Protein AF-S4PEN2-F1 (afdb_monomer_lite)

Structure (mmCIF, N/CA/C/O backbone):
data_AF-S4PEN2-F1
#
_entry.id   AF-S4PEN2-F1
#
loop_
_atom_site.group_PDB
_atom_site.id
_atom_site.type_symbol
_atom_site.label_atom_id
_atom_site.label_alt_id
_atom_site.label_comp_id
_atom_site.label_asym_id
_atom_site.label_entity_id
_atom_site.label_seq_id
_atom_site.pdbx_PDB_ins_code
_atom_site.Cartn_x
_atom_site.Cartn_y
_atom_site.Cartn_z
_atom_site.occupancy
_atom_site.B_iso_or_equiv
_atom_site.auth_seq_id
_atom_site.auth_comp_id
_atom_site.auth_asym_id
_atom_site.auth_atom_id
_atom_site.pdbx_PDB_model_num
ATOM 1 N N . MET A 1 1 ? 11.633 11.492 15.272 1.00 54.56 1 MET A N 1
ATOM 2 C CA . MET A 1 1 ? 11.522 10.044 15.009 1.00 54.56 1 MET A CA 1
ATOM 3 C C . MET A 1 1 ? 10.389 9.728 14.042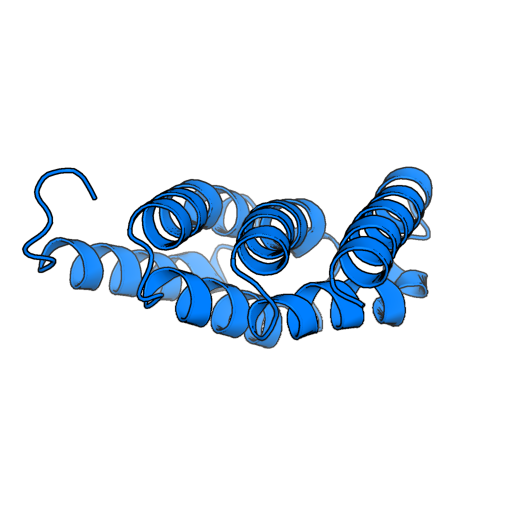 1.00 54.56 1 MET A C 1
ATOM 5 O O . MET A 1 1 ? 10.693 9.187 12.998 1.00 54.56 1 MET A O 1
ATOM 9 N N . SER A 1 2 ? 9.122 10.093 14.287 1.00 59.41 2 SER A N 1
ATOM 10 C CA . SER A 1 2 ? 8.043 9.841 13.303 1.00 59.41 2 SER A CA 1
ATOM 11 C C . SER A 1 2 ? 8.067 10.767 12.075 1.00 59.41 2 SER A C 1
ATOM 13 O O . SER A 1 2 ? 7.703 10.338 10.987 1.00 59.41 2 SER A O 1
ATOM 15 N N . ALA A 1 3 ? 8.517 12.019 12.209 1.00 67.94 3 ALA A N 1
ATOM 16 C CA . ALA A 1 3 ? 8.644 12.934 11.066 1.00 67.94 3 ALA A CA 1
ATOM 17 C C . ALA A 1 3 ? 9.721 12.475 10.064 1.00 67.94 3 ALA A C 1
ATOM 19 O O . ALA A 1 3 ? 9.481 12.486 8.860 1.00 67.94 3 ALA A O 1
ATOM 20 N N . ASP A 1 4 ? 10.856 11.988 10.576 1.00 83.00 4 ASP A N 1
ATOM 21 C CA . ASP A 1 4 ? 11.996 11.533 9.771 1.00 83.00 4 ASP A CA 1
ATOM 22 C C . ASP A 1 4 ? 11.622 10.346 8.867 1.00 83.00 4 ASP A C 1
ATOM 24 O O . ASP A 1 4 ? 12.015 10.285 7.704 1.00 83.00 4 ASP A O 1
ATOM 28 N N . ASN A 1 5 ? 10.802 9.419 9.372 1.00 88.88 5 ASN A N 1
ATOM 29 C CA . ASN A 1 5 ? 10.366 8.261 8.593 1.00 88.88 5 ASN A CA 1
ATOM 30 C C . ASN A 1 5 ? 9.374 8.631 7.482 1.00 88.88 5 ASN A C 1
ATOM 32 O O . ASN A 1 5 ? 9.429 8.064 6.393 1.00 88.88 5 ASN A O 1
ATOM 36 N N . ILE A 1 6 ? 8.481 9.593 7.733 1.00 92.38 6 ILE A N 1
ATOM 37 C CA . ILE A 1 6 ? 7.544 10.088 6.715 1.00 92.38 6 ILE A CA 1
ATOM 38 C C . ILE A 1 6 ? 8.306 10.778 5.584 1.00 92.38 6 ILE A C 1
ATOM 40 O O . ILE A 1 6 ? 8.029 10.524 4.413 1.00 92.38 6 ILE A O 1
ATOM 44 N N . GLU A 1 7 ? 9.287 11.619 5.917 1.00 93.19 7 GLU A N 1
ATOM 45 C CA . GLU A 1 7 ? 10.163 12.229 4.914 1.00 93.19 7 GLU A CA 1
ATOM 46 C C . GLU A 1 7 ? 10.907 11.165 4.108 1.00 93.19 7 GLU A C 1
ATOM 48 O O . GLU A 1 7 ? 10.944 11.245 2.880 1.00 93.19 7 GLU A O 1
ATOM 53 N N . LYS A 1 8 ? 11.416 10.123 4.774 1.00 93.94 8 LYS A N 1
ATOM 54 C CA . LYS A 1 8 ? 12.078 8.999 4.106 1.00 93.94 8 LYS A CA 1
ATOM 55 C C . LYS A 1 8 ? 11.148 8.262 3.136 1.00 93.94 8 LYS A C 1
ATOM 57 O O . LYS A 1 8 ? 11.553 7.957 2.019 1.00 93.94 8 LYS A O 1
ATOM 62 N N . LEU A 1 9 ? 9.888 8.035 3.507 1.00 94.44 9 LEU A N 1
ATOM 63 C CA . LEU A 1 9 ? 8.893 7.437 2.609 1.00 94.44 9 LEU A CA 1
ATOM 64 C C . LEU A 1 9 ? 8.653 8.292 1.363 1.00 94.44 9 LEU A C 1
ATOM 66 O O . LEU A 1 9 ? 8.599 7.757 0.257 1.00 94.44 9 LEU A O 1
ATOM 70 N N . TYR A 1 10 ? 8.551 9.614 1.516 1.00 95.38 10 TYR A N 1
ATOM 71 C CA . TYR A 1 10 ? 8.428 10.516 0.370 1.00 95.38 10 TYR A CA 1
ATOM 72 C C . TYR A 1 10 ? 9.690 10.545 -0.496 1.00 95.38 10 TYR A C 1
ATOM 74 O O . TYR A 1 10 ? 9.576 10.612 -1.720 1.00 95.38 10 TYR A O 1
ATOM 82 N N . GLN A 1 11 ? 10.879 10.464 0.107 1.00 95.56 11 GLN A N 1
ATOM 83 C CA . GLN A 1 11 ? 12.139 10.347 -0.631 1.00 95.56 11 GLN A CA 1
ATOM 84 C C . GLN A 1 11 ? 12.172 9.059 -1.457 1.00 95.56 11 GLN A C 1
ATOM 86 O O . GLN A 1 11 ? 12.416 9.122 -2.660 1.00 95.56 11 GLN A O 1
ATOM 91 N N . ASN A 1 12 ? 11.841 7.916 -0.850 1.00 95.25 12 ASN A N 1
ATOM 92 C CA . ASN A 1 12 ? 11.773 6.628 -1.541 1.00 95.25 12 ASN A CA 1
ATOM 93 C C . ASN A 1 12 ? 10.743 6.660 -2.674 1.00 95.25 12 ASN A C 1
ATOM 95 O O . ASN A 1 12 ? 11.032 6.229 -3.787 1.00 95.25 12 ASN A O 1
ATOM 99 N N . TYR A 1 13 ? 9.568 7.242 -2.429 1.00 95.56 13 TYR A N 1
ATOM 100 C CA . TYR A 1 13 ? 8.566 7.458 -3.468 1.00 95.56 13 TYR A CA 1
ATOM 101 C C . TYR A 1 13 ? 9.106 8.304 -4.627 1.00 95.56 13 TYR A C 1
ATOM 103 O O . TYR A 1 13 ? 8.865 7.965 -5.783 1.00 95.56 13 TYR A O 1
ATOM 111 N N . GLY A 1 14 ? 9.824 9.392 -4.331 1.00 94.88 14 GLY A N 1
ATOM 112 C CA . GLY A 1 14 ? 10.433 10.256 -5.341 1.00 94.88 14 GLY A CA 1
ATOM 113 C C . GLY A 1 14 ? 11.440 9.495 -6.199 1.00 94.88 14 GLY A C 1
ATOM 114 O O . GLY A 1 14 ? 11.334 9.516 -7.420 1.00 94.88 14 GLY A O 1
ATOM 115 N N . ILE A 1 15 ? 12.335 8.734 -5.561 1.00 94.94 15 ILE A N 1
ATOM 116 C CA . ILE A 1 15 ? 13.320 7.885 -6.246 1.00 94.94 15 ILE A CA 1
ATOM 117 C C . ILE A 1 15 ? 12.618 6.897 -7.185 1.00 94.94 15 ILE A C 1
ATOM 119 O O . ILE A 1 15 ? 12.954 6.827 -8.364 1.00 94.94 15 ILE A O 1
ATOM 123 N N . LEU A 1 16 ? 11.603 6.179 -6.696 1.00 94.69 16 LEU A N 1
ATOM 124 C CA . LEU A 1 16 ? 10.851 5.214 -7.503 1.00 94.69 16 LEU A CA 1
ATOM 125 C C . LEU A 1 16 ? 10.075 5.879 -8.647 1.00 94.69 16 LEU A C 1
ATOM 127 O O . LEU A 1 16 ? 10.019 5.339 -9.750 1.00 94.69 16 LEU A O 1
ATOM 131 N N . ALA A 1 17 ? 9.482 7.049 -8.409 1.00 94.00 17 ALA A N 1
ATOM 132 C CA . ALA A 1 17 ? 8.743 7.789 -9.428 1.00 94.00 17 ALA A CA 1
ATOM 133 C C . ALA A 1 17 ? 9.660 8.332 -10.539 1.00 94.00 17 ALA A C 1
ATOM 135 O O . ALA A 1 17 ? 9.265 8.328 -11.708 1.00 94.00 17 ALA A O 1
ATOM 136 N N . ASP A 1 18 ? 10.873 8.758 -10.186 1.00 94.19 18 ASP A N 1
ATOM 137 C CA . ASP A 1 18 ? 11.843 9.333 -11.120 1.00 94.19 18 ASP A CA 1
ATOM 138 C C . ASP A 1 18 ? 12.660 8.268 -11.867 1.00 94.19 18 ASP A C 1
ATOM 140 O O . ASP A 1 18 ? 13.160 8.536 -12.962 1.00 94.19 18 ASP A O 1
ATOM 144 N N . ALA A 1 19 ? 12.753 7.049 -11.322 1.00 90.88 19 ALA A N 1
ATOM 145 C CA . ALA A 1 19 ? 13.570 5.969 -11.871 1.00 90.88 19 ALA A CA 1
ATOM 146 C C . ALA A 1 19 ? 13.113 5.451 -13.248 1.00 90.88 19 ALA A C 1
ATOM 148 O O . ALA A 1 19 ? 13.930 4.895 -13.978 1.00 90.88 19 ALA A O 1
ATOM 149 N N . LYS A 1 20 ? 11.845 5.646 -13.643 1.00 87.88 20 LYS A N 1
ATOM 150 C CA . LYS A 1 20 ? 11.290 5.207 -14.945 1.00 87.88 20 LYS A CA 1
ATOM 151 C C . LYS A 1 20 ? 11.668 3.751 -15.282 1.00 87.88 20 LYS A C 1
ATOM 153 O O . LYS A 1 20 ? 11.200 2.841 -14.608 1.00 87.88 20 LYS A O 1
ATOM 158 N N . ASP A 1 21 ? 12.509 3.537 -16.297 1.00 87.62 21 ASP A N 1
ATOM 159 C CA . ASP A 1 21 ? 12.955 2.218 -16.765 1.00 87.62 21 ASP A CA 1
ATOM 160 C C . ASP A 1 21 ? 13.957 1.547 -15.805 1.00 87.62 21 ASP A C 1
ATOM 162 O O . ASP A 1 21 ? 14.089 0.325 -15.792 1.00 87.62 21 ASP A O 1
ATOM 166 N N . ASP A 1 22 ? 14.637 2.331 -14.963 1.00 91.19 22 ASP A N 1
ATOM 167 C CA . ASP A 1 22 ? 15.599 1.854 -13.967 1.00 91.19 22 ASP A CA 1
ATOM 168 C C . ASP A 1 22 ? 14.945 1.495 -12.622 1.00 91.19 22 ASP A C 1
ATOM 170 O O . ASP A 1 22 ? 15.646 1.111 -11.686 1.00 91.19 22 ASP A O 1
ATOM 174 N N . ILE A 1 23 ? 13.612 1.564 -12.507 1.00 91.56 23 ILE A N 1
ATOM 175 C CA . ILE A 1 23 ? 12.887 1.316 -11.249 1.00 91.56 23 ILE A CA 1
ATOM 176 C C . ILE A 1 23 ? 13.218 -0.041 -10.616 1.00 91.56 23 ILE A C 1
ATOM 178 O O . ILE A 1 23 ? 13.329 -0.137 -9.399 1.00 91.56 23 ILE A O 1
ATOM 182 N N . ALA A 1 24 ? 13.492 -1.065 -11.428 1.00 89.50 24 ALA A N 1
ATOM 183 C CA . ALA A 1 24 ? 13.884 -2.389 -10.948 1.00 89.50 24 ALA A CA 1
ATOM 184 C C . ALA A 1 24 ? 15.206 -2.389 -10.149 1.00 89.50 24 ALA A C 1
ATOM 186 O O . ALA A 1 24 ? 15.437 -3.291 -9.349 1.00 89.50 24 ALA A O 1
ATOM 187 N N . LYS A 1 25 ? 16.076 -1.382 -10.325 1.00 91.75 25 LYS A N 1
ATOM 188 C CA . LYS A 1 25 ? 17.316 -1.218 -9.541 1.00 91.75 25 LYS A CA 1
ATOM 189 C C . LYS A 1 25 ? 17.062 -0.649 -8.142 1.00 91.75 25 LYS A C 1
ATOM 191 O O . LYS A 1 25 ? 17.951 -0.717 -7.297 1.00 91.75 25 LYS A O 1
ATOM 196 N N . HIS A 1 26 ? 15.865 -0.120 -7.902 1.00 94.19 26 HIS A N 1
ATOM 197 C CA . HIS A 1 26 ? 15.452 0.521 -6.655 1.00 94.19 26 HIS A CA 1
ATOM 198 C C . HIS A 1 26 ? 14.588 -0.399 -5.782 1.00 94.19 26 HIS A C 1
ATOM 200 O O . HIS A 1 26 ? 13.667 0.025 -5.084 1.00 94.19 26 HIS A O 1
ATOM 206 N N . GLU A 1 27 ? 14.889 -1.700 -5.825 1.00 94.19 27 GLU A N 1
ATOM 207 C CA . GLU A 1 27 ? 14.217 -2.717 -5.014 1.00 94.19 27 GLU A CA 1
ATOM 208 C C . GLU A 1 27 ? 14.321 -2.400 -3.517 1.00 94.19 27 GLU A C 1
ATOM 210 O O . GLU A 1 27 ? 13.364 -2.570 -2.764 1.00 94.19 27 GLU A O 1
ATOM 215 N N . LYS A 1 28 ? 15.466 -1.860 -3.086 1.00 95.19 28 LYS A N 1
ATOM 216 C CA . LYS A 1 28 ? 15.706 -1.484 -1.693 1.00 95.19 28 LYS A CA 1
ATOM 217 C C . LYS A 1 28 ? 14.719 -0.420 -1.214 1.00 95.19 28 LYS A C 1
ATOM 219 O O . LYS A 1 28 ? 14.173 -0.546 -0.122 1.00 95.19 28 LYS A O 1
ATOM 224 N N . GLU A 1 29 ? 14.490 0.619 -2.010 1.00 95.75 29 GLU A N 1
ATOM 225 C CA . GLU A 1 29 ? 13.562 1.698 -1.674 1.00 95.75 29 GLU A CA 1
ATOM 226 C C . GLU A 1 29 ? 12.123 1.174 -1.579 1.00 95.75 29 GLU A C 1
ATOM 228 O O . GLU A 1 29 ? 11.378 1.579 -0.683 1.00 95.75 29 GLU A O 1
ATOM 233 N N . TYR A 1 30 ? 11.749 0.225 -2.443 1.00 96.50 30 TYR A N 1
ATOM 234 C CA . TYR A 1 30 ? 10.444 -0.431 -2.366 1.00 96.50 30 TYR A CA 1
ATOM 235 C C . TYR A 1 30 ? 10.310 -1.334 -1.130 1.00 96.50 30 TYR A C 1
ATOM 237 O O . TYR A 1 30 ? 9.297 -1.269 -0.437 1.00 96.50 30 TYR A O 1
ATOM 245 N N . LEU A 1 31 ? 11.347 -2.098 -0.772 1.00 96.06 31 LEU A N 1
ATOM 246 C CA . LEU A 1 31 ? 11.380 -2.893 0.465 1.00 96.06 31 LEU A CA 1
ATOM 247 C C . LEU A 1 31 ? 11.235 -2.029 1.724 1.00 96.06 31 LEU A C 1
ATOM 249 O O . LEU A 1 31 ? 10.576 -2.428 2.683 1.00 96.06 31 LEU A O 1
ATOM 253 N N . GLU A 1 32 ? 11.821 -0.832 1.733 1.00 95.62 32 GLU A N 1
ATOM 254 C CA . GLU A 1 32 ? 11.641 0.105 2.842 1.00 95.62 32 GLU A CA 1
ATOM 255 C C . GLU A 1 32 ? 10.199 0.625 2.943 1.00 95.62 32 GLU A C 1
ATOM 257 O O . GLU A 1 32 ? 9.687 0.781 4.051 1.00 95.62 32 GLU A O 1
ATOM 262 N N . ILE A 1 33 ? 9.524 0.849 1.810 1.00 96.00 33 ILE A N 1
ATOM 263 C CA . ILE A 1 33 ? 8.094 1.196 1.782 1.00 96.00 33 ILE A CA 1
ATOM 264 C C . ILE A 1 33 ? 7.251 0.034 2.319 1.00 96.00 33 ILE A C 1
ATOM 266 O O . ILE A 1 33 ? 6.358 0.258 3.134 1.00 96.00 33 ILE A O 1
ATOM 270 N N . LEU A 1 34 ? 7.562 -1.203 1.922 1.00 96.56 34 LEU A N 1
ATOM 271 C CA . LEU A 1 34 ? 6.893 -2.404 2.430 1.00 96.56 34 LEU A CA 1
ATOM 272 C C . LEU A 1 34 ? 7.064 -2.560 3.944 1.00 96.56 34 LEU A C 1
ATOM 274 O O . LEU A 1 34 ? 6.117 -2.897 4.644 1.00 96.56 34 LEU A O 1
ATOM 278 N N . ALA A 1 35 ? 8.247 -2.263 4.482 1.00 95.50 35 ALA A N 1
ATOM 279 C CA . ALA A 1 35 ? 8.492 -2.331 5.921 1.00 95.50 35 ALA A CA 1
ATOM 280 C C . ALA A 1 35 ? 7.688 -1.287 6.723 1.00 95.50 35 ALA A C 1
ATOM 282 O O . ALA A 1 35 ? 7.415 -1.496 7.908 1.00 95.50 35 ALA A O 1
ATOM 283 N N . ALA A 1 36 ? 7.282 -0.181 6.093 1.00 95.06 36 ALA A N 1
ATOM 284 C CA . ALA A 1 36 ? 6.584 0.913 6.761 1.00 95.06 36 ALA A CA 1
ATOM 285 C C . ALA A 1 36 ? 5.128 0.602 7.143 1.00 95.06 36 ALA A C 1
ATOM 287 O O . ALA A 1 36 ? 4.545 1.346 7.932 1.00 95.06 36 ALA A O 1
ATOM 288 N N . VAL A 1 37 ? 4.563 -0.525 6.690 1.00 94.94 37 VAL A N 1
ATOM 289 C CA . VAL A 1 37 ? 3.258 -1.022 7.179 1.00 94.94 37 VAL A CA 1
ATOM 290 C C . VAL A 1 37 ? 3.275 -1.350 8.678 1.00 94.94 37 VAL A C 1
ATOM 292 O O . VAL A 1 37 ? 2.235 -1.409 9.322 1.00 94.94 37 VAL A O 1
ATOM 295 N N . LYS A 1 38 ? 4.468 -1.495 9.270 1.00 92.75 38 LYS A N 1
ATOM 296 C CA . LYS A 1 38 ? 4.675 -1.702 10.714 1.00 92.75 38 LYS A CA 1
ATOM 297 C C . LYS A 1 38 ? 4.967 -0.403 11.478 1.00 92.75 38 LYS A C 1
ATOM 299 O O . LYS A 1 38 ? 5.314 -0.452 12.657 1.00 92.75 38 LYS A O 1
ATOM 304 N N . GLY A 1 39 ? 4.899 0.743 10.800 1.00 92.12 39 GLY A N 1
ATOM 305 C CA . GLY A 1 39 ? 5.155 2.064 11.370 1.00 92.12 39 GLY A CA 1
ATOM 306 C C . GLY A 1 39 ? 3.935 2.672 12.067 1.00 92.12 39 GLY A C 1
ATOM 307 O O . GLY A 1 39 ? 3.000 1.982 12.466 1.00 92.12 39 GLY A O 1
ATOM 308 N N . SER A 1 40 ? 3.944 3.996 12.210 1.00 93.44 40 SER A N 1
ATOM 309 C CA . SER A 1 40 ? 2.798 4.775 12.694 1.00 93.44 40 SER A CA 1
ATOM 310 C C . SER A 1 40 ? 1.655 4.837 11.677 1.00 93.44 40 SER A C 1
ATOM 312 O O . SER A 1 40 ? 1.857 4.630 10.483 1.00 93.44 40 SER A O 1
ATOM 314 N N . ASP A 1 41 ? 0.464 5.239 12.119 1.00 93.31 41 ASP A N 1
ATOM 315 C CA . ASP A 1 41 ? -0.731 5.352 11.268 1.00 93.31 41 ASP A CA 1
ATOM 316 C C . ASP A 1 41 ? -0.496 6.202 10.011 1.00 93.31 41 ASP A C 1
ATOM 318 O O . ASP A 1 41 ? -0.985 5.904 8.922 1.00 93.31 41 ASP A O 1
ATOM 322 N N . LYS A 1 42 ? 0.308 7.265 10.132 1.00 91.88 42 LYS A N 1
ATOM 323 C CA . LYS A 1 42 ? 0.680 8.111 8.991 1.00 91.88 42 LYS A CA 1
ATOM 324 C C . LYS A 1 42 ? 1.591 7.379 8.005 1.00 91.88 42 LYS A C 1
ATOM 326 O O . LYS A 1 42 ? 1.424 7.555 6.801 1.00 91.88 42 LYS A O 1
ATOM 331 N N . GLU A 1 43 ? 2.539 6.586 8.503 1.00 94.38 43 GLU A N 1
ATOM 332 C CA . GLU A 1 43 ? 3.443 5.779 7.674 1.00 94.38 43 GLU A CA 1
ATOM 333 C C . GLU A 1 43 ? 2.651 4.701 6.938 1.00 94.38 43 GLU A C 1
ATOM 335 O O . GLU A 1 43 ? 2.760 4.597 5.721 1.00 94.38 43 GLU A O 1
ATOM 340 N N . LYS A 1 44 ? 1.765 3.995 7.645 1.00 95.56 44 LYS A N 1
ATOM 341 C CA . LYS A 1 44 ? 0.875 2.969 7.090 1.00 95.56 44 LYS A CA 1
ATOM 342 C C . LYS A 1 44 ? -0.009 3.491 5.955 1.00 95.56 44 LYS A C 1
ATOM 344 O O . LYS A 1 44 ? -0.074 2.882 4.888 1.00 95.56 44 LYS A O 1
ATOM 349 N N . ARG A 1 45 ? -0.638 4.662 6.135 1.00 93.19 45 ARG A N 1
ATOM 350 C CA . ARG A 1 45 ? -1.462 5.294 5.082 1.00 93.19 45 ARG A CA 1
ATOM 351 C C . ARG A 1 45 ? -0.668 5.619 3.820 1.00 93.19 45 ARG A C 1
ATOM 353 O O . ARG A 1 45 ? -1.217 5.529 2.721 1.00 93.19 45 ARG A O 1
ATOM 360 N N . LEU A 1 46 ? 0.589 6.038 3.964 1.00 94.69 46 LEU A N 1
ATOM 361 C CA . LEU A 1 46 ? 1.471 6.293 2.823 1.00 94.69 46 LEU A CA 1
ATOM 362 C C . LEU A 1 46 ? 1.950 4.986 2.195 1.00 94.69 46 LEU A C 1
ATOM 364 O O . LEU A 1 46 ? 1.917 4.861 0.973 1.00 94.69 46 LEU A O 1
ATOM 368 N N . ALA A 1 47 ? 2.324 4.010 3.023 1.00 95.56 47 ALA A N 1
ATOM 369 C CA . ALA A 1 47 ? 2.752 2.693 2.585 1.00 95.56 47 ALA A CA 1
ATOM 370 C C . ALA A 1 47 ? 1.690 2.047 1.686 1.00 95.56 47 ALA A C 1
ATOM 372 O O . ALA A 1 47 ? 2.027 1.715 0.557 1.00 95.56 47 ALA A O 1
ATOM 373 N N . SER A 1 48 ? 0.412 2.010 2.095 1.00 95.38 48 SER A N 1
ATOM 374 C CA . SER A 1 48 ? -0.700 1.493 1.267 1.00 95.38 48 SER A CA 1
ATOM 375 C C . SER A 1 48 ? -0.669 2.025 -0.169 1.00 95.38 48 SER A C 1
ATOM 377 O O . SER A 1 48 ? -0.617 1.280 -1.149 1.00 95.38 48 SER A O 1
ATOM 379 N N . GLN A 1 49 ? -0.647 3.354 -0.293 1.00 94.94 49 GLN A N 1
ATOM 380 C CA . GLN A 1 49 ? -0.725 4.031 -1.584 1.00 94.94 49 GLN A CA 1
ATOM 381 C C . GLN A 1 49 ? 0.520 3.763 -2.433 1.00 94.94 49 GLN A C 1
ATOM 383 O O . GLN A 1 49 ? 0.438 3.617 -3.655 1.00 94.94 49 GLN A O 1
ATOM 388 N N . PHE A 1 50 ? 1.693 3.725 -1.800 1.00 95.50 50 PHE A N 1
ATOM 389 C CA . PHE A 1 50 ? 2.963 3.549 -2.495 1.00 95.50 50 PHE A CA 1
ATOM 390 C C . PHE A 1 50 ? 3.168 2.096 -2.927 1.00 95.50 50 PHE A C 1
ATOM 392 O O . PHE A 1 50 ? 3.600 1.861 -4.058 1.00 95.50 50 PHE A O 1
ATOM 399 N N . ILE A 1 51 ? 2.790 1.133 -2.080 1.00 95.81 51 ILE A N 1
ATOM 400 C CA . ILE A 1 51 ? 2.806 -0.300 -2.384 1.00 95.81 51 ILE A CA 1
ATOM 401 C C . ILE A 1 51 ? 1.989 -0.553 -3.643 1.00 95.81 51 ILE A C 1
ATOM 403 O O . ILE A 1 51 ? 2.541 -1.042 -4.631 1.00 95.81 51 ILE A O 1
ATOM 407 N N . ALA A 1 52 ? 0.721 -0.138 -3.649 1.00 93.88 52 ALA A N 1
ATOM 408 C CA . ALA A 1 52 ? -0.173 -0.360 -4.778 1.00 93.88 52 ALA A CA 1
ATOM 409 C C . ALA A 1 52 ? 0.282 0.359 -6.055 1.00 93.88 52 ALA A C 1
ATOM 411 O O . ALA A 1 52 ? 0.158 -0.185 -7.155 1.00 93.88 52 ALA A O 1
ATOM 412 N N . LYS A 1 53 ? 0.856 1.563 -5.927 1.00 94.00 53 LYS A N 1
ATOM 413 C CA . LYS A 1 53 ? 1.357 2.328 -7.073 1.00 94.00 53 LYS A CA 1
ATOM 414 C C . LYS A 1 53 ? 2.518 1.638 -7.788 1.00 94.00 53 LYS A C 1
ATOM 416 O O . LYS A 1 53 ? 2.532 1.615 -9.019 1.00 94.00 53 LYS A O 1
ATOM 421 N N . PHE A 1 54 ? 3.494 1.128 -7.039 1.00 93.94 54 PHE A N 1
ATOM 422 C CA . PHE A 1 54 ? 4.721 0.557 -7.607 1.00 93.94 54 PHE A CA 1
ATOM 423 C C . PHE A 1 54 ? 4.693 -0.971 -7.724 1.00 93.94 54 PHE A C 1
ATOM 425 O O . PHE A 1 54 ? 5.627 -1.544 -8.272 1.00 93.94 54 PHE A O 1
ATOM 432 N N . PHE A 1 55 ? 3.609 -1.622 -7.296 1.00 92.75 55 PHE A N 1
ATOM 433 C CA . PHE A 1 55 ? 3.434 -3.077 -7.324 1.00 92.75 55 PHE A CA 1
ATOM 434 C C . PHE A 1 55 ? 3.837 -3.728 -8.655 1.00 92.75 55 PHE A C 1
ATOM 436 O O . PHE A 1 55 ? 4.638 -4.656 -8.693 1.00 92.75 55 PHE A O 1
ATOM 443 N N . ASN A 1 56 ? 3.344 -3.186 -9.772 1.00 89.62 56 ASN A N 1
ATOM 444 C CA . ASN A 1 56 ? 3.601 -3.736 -11.109 1.00 89.62 56 ASN A CA 1
ATOM 445 C C . ASN A 1 56 ? 5.070 -3.641 -11.549 1.00 89.62 56 ASN A C 1
ATOM 447 O O . ASN A 1 56 ? 5.468 -4.319 -12.492 1.00 89.62 56 ASN A O 1
ATOM 451 N N . SER A 1 57 ? 5.856 -2.781 -10.906 1.00 91.12 57 SER A N 1
ATOM 452 C CA . SER A 1 57 ? 7.267 -2.575 -11.226 1.00 91.12 57 SER A CA 1
ATOM 453 C C . SER A 1 57 ? 8.183 -3.586 -10.535 1.00 91.12 57 SER A C 1
ATOM 455 O O . SER A 1 57 ? 9.331 -3.736 -10.947 1.00 91.12 57 SER A O 1
ATOM 457 N N . PHE A 1 58 ? 7.681 -4.294 -9.516 1.00 92.12 58 PHE A N 1
ATOM 458 C CA . PHE A 1 58 ? 8.449 -5.236 -8.699 1.00 92.12 58 PHE A CA 1
ATOM 459 C C . PHE A 1 58 ? 7.767 -6.611 -8.626 1.00 92.12 58 PHE A C 1
ATOM 461 O O . PHE A 1 58 ? 7.373 -7.043 -7.542 1.00 92.12 58 PHE A O 1
ATOM 468 N N . PRO A 1 59 ? 7.655 -7.348 -9.749 1.00 89.69 59 PRO A N 1
ATOM 469 C CA . PRO A 1 59 ? 7.011 -8.665 -9.759 1.00 89.69 59 PRO A CA 1
ATOM 470 C C . PRO A 1 59 ? 7.696 -9.670 -8.818 1.00 89.69 59 PRO A C 1
ATOM 472 O O . PRO A 1 59 ? 7.032 -10.506 -8.219 1.00 89.69 59 PRO A O 1
ATOM 475 N N . ASN A 1 60 ? 9.011 -9.545 -8.605 1.00 91.12 60 ASN A N 1
ATOM 476 C CA . ASN A 1 60 ? 9.766 -10.398 -7.675 1.00 91.12 60 ASN A CA 1
ATOM 477 C C . ASN A 1 60 ? 9.354 -10.215 -6.204 1.00 91.12 60 ASN A C 1
ATOM 479 O O . ASN A 1 60 ? 9.629 -11.084 -5.383 1.00 91.12 60 ASN A O 1
ATOM 483 N N . LEU A 1 61 ? 8.724 -9.085 -5.871 1.00 93.88 61 LEU A N 1
ATOM 484 C CA . LEU A 1 61 ? 8.257 -8.750 -4.526 1.00 93.88 61 LEU A CA 1
ATOM 485 C C . LEU A 1 61 ? 6.727 -8.790 -4.423 1.00 93.88 61 LEU A C 1
ATOM 487 O O . LEU A 1 61 ? 6.174 -8.329 -3.426 1.00 93.88 61 LEU A O 1
ATOM 491 N N . ALA A 1 62 ? 6.036 -9.331 -5.431 1.00 91.25 62 ALA A N 1
ATOM 492 C CA . ALA A 1 62 ? 4.582 -9.294 -5.504 1.00 91.25 62 ALA A CA 1
ATOM 493 C C 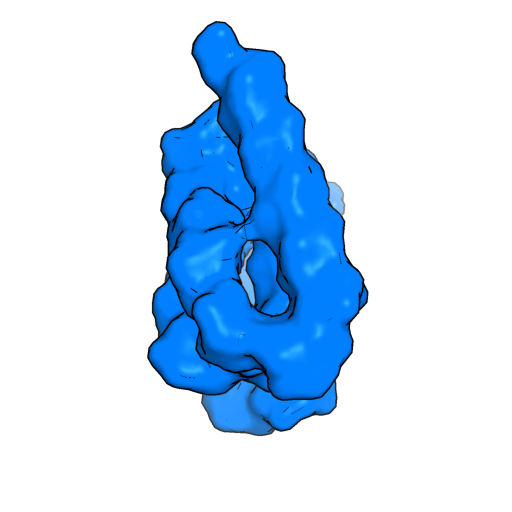. ALA A 1 62 ? 3.914 -9.977 -4.299 1.00 91.25 62 ALA A C 1
ATOM 495 O O . ALA A 1 62 ? 3.036 -9.389 -3.672 1.00 91.25 62 ALA A O 1
ATOM 496 N N . ASP A 1 63 ? 4.370 -11.169 -3.909 1.00 91.06 63 ASP A N 1
ATOM 497 C CA . ASP A 1 63 ? 3.807 -11.870 -2.748 1.00 91.06 63 ASP A CA 1
ATOM 498 C C . ASP A 1 63 ? 3.992 -11.075 -1.450 1.00 91.06 63 ASP A C 1
ATOM 500 O O . ASP A 1 63 ? 3.041 -10.907 -0.689 1.00 91.06 63 ASP A O 1
ATOM 504 N N . GLN A 1 64 ? 5.182 -10.504 -1.241 1.00 94.62 64 GLN A N 1
ATOM 505 C CA . GLN A 1 64 ? 5.478 -9.697 -0.058 1.00 94.62 64 GLN A CA 1
ATOM 506 C C . GLN A 1 64 ? 4.667 -8.394 -0.033 1.00 94.62 64 GLN A C 1
ATOM 508 O O . GLN A 1 64 ? 4.227 -7.953 1.027 1.00 94.62 64 GLN A O 1
ATOM 513 N N . ALA A 1 65 ? 4.446 -7.780 -1.195 1.00 94.81 65 ALA A N 1
ATOM 514 C CA . ALA A 1 65 ? 3.625 -6.585 -1.329 1.00 94.81 65 ALA A CA 1
ATOM 515 C C . ALA A 1 65 ? 2.137 -6.856 -1.106 1.00 94.81 65 ALA A C 1
ATOM 517 O O . ALA A 1 65 ? 1.457 -6.035 -0.495 1.00 94.81 65 ALA A O 1
ATOM 518 N N . ILE A 1 66 ? 1.637 -8.012 -1.546 1.00 92.62 66 ILE A N 1
ATOM 519 C CA . ILE A 1 66 ? 0.268 -8.451 -1.258 1.00 92.62 66 ILE A CA 1
ATOM 520 C C . ILE A 1 66 ? 0.087 -8.692 0.238 1.00 92.62 66 ILE A C 1
ATOM 522 O O . ILE A 1 66 ? -0.880 -8.201 0.809 1.00 92.62 66 ILE A O 1
ATOM 526 N N . GLU A 1 67 ? 1.018 -9.399 0.880 1.00 93.38 67 GLU A N 1
ATOM 527 C CA . GLU A 1 67 ? 0.968 -9.642 2.326 1.00 93.38 67 GLU A CA 1
ATOM 528 C C . GLU A 1 67 ? 1.009 -8.334 3.117 1.00 93.38 67 GLU A C 1
ATOM 530 O O . GLU A 1 67 ? 0.144 -8.107 3.956 1.00 93.38 67 GLU A O 1
ATOM 535 N N . ALA A 1 68 ? 1.917 -7.417 2.773 1.00 95.69 68 ALA A N 1
ATOM 536 C CA . ALA A 1 68 ? 1.981 -6.103 3.407 1.00 95.69 68 ALA A CA 1
ATOM 537 C C . ALA A 1 68 ? 0.685 -5.290 3.218 1.00 95.69 68 ALA A C 1
ATOM 539 O O . ALA A 1 68 ? 0.268 -4.575 4.125 1.00 95.69 68 ALA A O 1
ATOM 540 N N . GLN A 1 69 ? 0.031 -5.395 2.057 1.00 94.50 69 GLN A N 1
ATOM 541 C CA . GLN A 1 69 ? -1.244 -4.720 1.814 1.00 94.50 69 GLN A CA 1
ATOM 542 C C . GLN A 1 69 ? -2.401 -5.361 2.596 1.00 94.50 69 GLN A C 1
ATOM 544 O O . GLN A 1 69 ? -3.299 -4.649 3.044 1.00 94.50 69 GLN A O 1
ATOM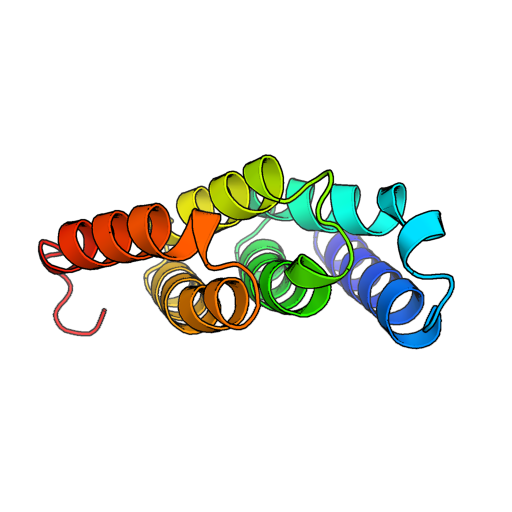 549 N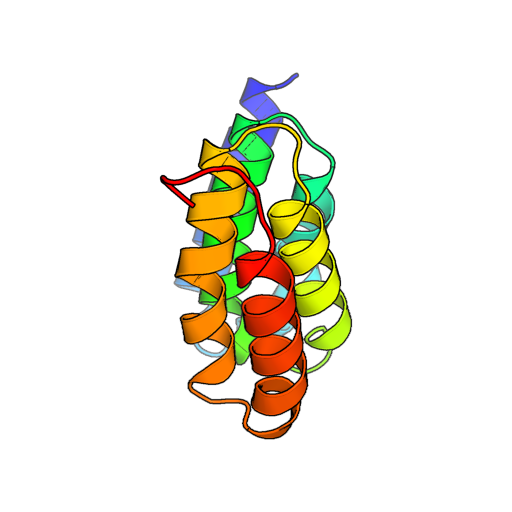 N . PHE A 1 70 ? -2.390 -6.683 2.772 1.00 93.06 70 PHE A N 1
ATOM 550 C CA . PHE A 1 70 ? -3.379 -7.391 3.587 1.00 93.06 70 PHE A CA 1
ATOM 551 C C . PHE A 1 70 ? -3.218 -7.089 5.075 1.00 93.06 70 PHE A C 1
ATOM 553 O O . PHE A 1 70 ? -4.227 -6.818 5.717 1.00 93.06 70 PHE A O 1
ATOM 560 N N . ASP A 1 71 ? -1.986 -6.985 5.583 1.00 93.75 71 ASP A N 1
ATOM 561 C CA . ASP A 1 71 ? -1.728 -6.513 6.951 1.00 93.75 71 ASP A CA 1
ATOM 562 C C . ASP A 1 71 ? -2.408 -5.149 7.202 1.00 93.75 71 ASP A C 1
ATOM 564 O O . ASP A 1 71 ? -2.980 -4.912 8.263 1.00 93.75 71 ASP A O 1
ATOM 568 N N . LEU A 1 72 ? -2.410 -4.252 6.205 1.00 94.81 72 LEU A N 1
ATOM 569 C CA . LEU A 1 72 ? -3.100 -2.958 6.291 1.00 94.81 72 LEU A CA 1
ATOM 570 C C . LEU A 1 72 ? -4.628 -3.063 6.175 1.00 94.81 72 LEU A C 1
ATOM 572 O O . LEU A 1 72 ? -5.337 -2.196 6.685 1.00 94.81 72 LEU A O 1
ATOM 576 N N . CYS A 1 73 ? -5.146 -4.091 5.500 1.00 93.12 73 CYS A N 1
ATOM 577 C CA . CYS A 1 73 ? -6.583 -4.371 5.447 1.00 93.12 73 CYS A CA 1
ATOM 578 C C . CYS A 1 73 ? -7.117 -4.917 6.777 1.00 93.12 73 CYS A C 1
ATOM 580 O O . CYS A 1 73 ? -8.325 -4.931 6.963 1.00 93.12 73 CYS A O 1
ATOM 582 N N . GLU A 1 74 ? -6.243 -5.334 7.694 1.00 90.44 74 GLU A N 1
ATOM 583 C CA . GLU A 1 74 ? -6.588 -5.825 9.034 1.00 90.44 74 GLU A CA 1
ATOM 584 C C . GLU A 1 74 ? -6.215 -4.820 10.142 1.00 90.44 74 GLU A C 1
ATOM 586 O O . GLU A 1 74 ? -6.239 -5.151 11.325 1.00 90.44 74 GLU A O 1
ATOM 591 N N . ASP A 1 75 ? -5.870 -3.578 9.781 1.00 94.38 75 ASP A N 1
ATOM 592 C CA . ASP A 1 75 ? -5.422 -2.560 10.734 1.00 94.38 75 ASP A CA 1
ATOM 593 C C . ASP A 1 75 ? -6.524 -2.106 11.713 1.00 94.38 75 ASP A C 1
ATOM 595 O O . ASP A 1 75 ? -7.702 -2.000 11.362 1.00 94.38 75 ASP A O 1
ATOM 599 N N . ASP A 1 76 ? -6.139 -1.747 12.939 1.00 89.44 76 ASP A N 1
ATOM 600 C CA . ASP A 1 76 ? -7.072 -1.239 13.951 1.00 89.44 76 ASP A CA 1
ATOM 601 C C . ASP A 1 76 ? -7.749 0.084 13.521 1.00 89.44 76 ASP A C 1
ATOM 603 O O . ASP A 1 76 ? -8.910 0.334 13.868 1.00 89.44 76 ASP A O 1
ATOM 607 N N . ASP A 1 77 ? -7.068 0.935 12.736 1.00 90.75 77 ASP A N 1
ATOM 608 C CA . ASP A 1 77 ? -7.644 2.170 12.186 1.00 90.75 77 ASP A CA 1
ATOM 609 C C . ASP A 1 77 ? -8.459 1.880 10.914 1.00 90.75 77 ASP A C 1
ATOM 611 O O . ASP A 1 77 ? -7.927 1.632 9.829 1.00 90.75 77 ASP A O 1
ATOM 615 N N . VAL A 1 78 ? -9.781 2.035 11.024 1.00 89.69 78 VAL A N 1
ATOM 616 C CA . VAL A 1 78 ? -10.753 1.934 9.918 1.00 89.69 78 VAL A CA 1
ATOM 617 C C . VAL A 1 78 ? -10.326 2.751 8.695 1.00 89.69 78 VAL A C 1
ATOM 619 O O . VAL A 1 78 ? -10.502 2.327 7.553 1.00 89.69 78 VAL A O 1
ATOM 622 N N . ALA A 1 79 ? -9.760 3.942 8.888 1.00 90.44 79 ALA A N 1
ATOM 623 C CA . ALA A 1 79 ? -9.352 4.780 7.768 1.00 90.44 79 ALA A CA 1
ATOM 624 C C . ALA A 1 79 ? -8.126 4.224 7.024 1.00 90.44 79 ALA A C 1
ATOM 626 O O . ALA A 1 79 ? -7.980 4.503 5.831 1.00 90.44 79 ALA A O 1
ATOM 627 N N . ILE A 1 80 ? -7.270 3.444 7.693 1.00 93.38 80 ILE A N 1
ATOM 628 C CA . ILE A 1 80 ? -6.175 2.702 7.053 1.00 93.38 80 ILE A CA 1
ATOM 629 C C . ILE A 1 80 ? -6.749 1.540 6.256 1.00 93.38 80 ILE A C 1
ATOM 631 O O . ILE A 1 80 ? -6.461 1.451 5.061 1.00 93.38 80 ILE A O 1
ATOM 635 N N . ARG A 1 81 ? -7.631 0.735 6.862 1.00 93.62 81 ARG A N 1
ATOM 636 C CA . ARG A 1 8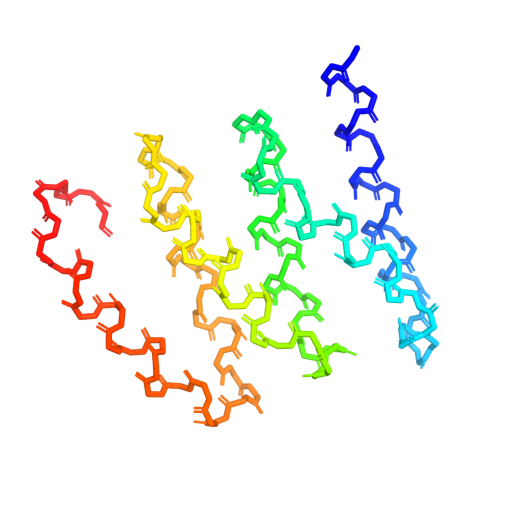1 ? -8.259 -0.400 6.171 1.00 93.62 81 ARG A CA 1
ATOM 637 C C . ARG A 1 81 ? -8.978 0.030 4.901 1.00 93.62 81 ARG A C 1
ATOM 639 O O . ARG A 1 81 ? -8.696 -0.475 3.819 1.00 93.62 81 ARG A O 1
ATOM 646 N N . LYS A 1 82 ? -9.806 1.076 4.980 1.00 91.38 82 LYS A N 1
ATOM 647 C CA . LYS A 1 82 ? -10.525 1.629 3.817 1.00 91.38 82 LYS A CA 1
ATOM 648 C C . LYS A 1 82 ? -9.593 2.094 2.703 1.00 91.38 82 LYS A C 1
ATOM 650 O O . LYS A 1 82 ? -9.911 1.928 1.525 1.00 91.38 82 LYS A O 1
ATOM 655 N N . GLN A 1 83 ? -8.455 2.693 3.054 1.00 91.44 83 GLN A N 1
ATOM 656 C CA . GLN A 1 83 ? -7.452 3.084 2.068 1.00 91.44 83 GLN A CA 1
ATOM 657 C C . GLN A 1 83 ? -6.815 1.846 1.427 1.00 91.44 83 GLN A C 1
ATOM 659 O O . GLN A 1 83 ? -6.734 1.779 0.201 1.00 91.44 83 GLN A O 1
ATOM 664 N N . ALA A 1 84 ? -6.452 0.848 2.233 1.00 93.44 84 ALA A N 1
ATOM 665 C CA . ALA A 1 84 ? -5.839 -0.381 1.752 1.00 93.44 84 ALA A CA 1
ATOM 666 C C . ALA A 1 84 ? -6.756 -1.164 0.804 1.00 93.44 84 ALA A C 1
ATOM 668 O O . ALA A 1 84 ? -6.333 -1.541 -0.292 1.00 93.44 84 ALA A O 1
ATOM 669 N N . ILE A 1 85 ? -8.033 -1.298 1.170 1.00 91.50 85 ILE A N 1
ATOM 670 C CA . ILE A 1 85 ? -9.087 -1.931 0.367 1.00 91.50 85 ILE A CA 1
ATOM 671 C C . ILE A 1 85 ? -9.274 -1.210 -0.967 1.00 91.50 85 ILE A C 1
ATOM 673 O O . ILE A 1 85 ? -9.380 -1.845 -2.017 1.00 91.50 85 ILE A O 1
ATOM 677 N N . LYS A 1 86 ? -9.278 0.127 -0.954 1.00 90.81 86 LYS A N 1
ATOM 678 C CA . LYS A 1 86 ? -9.411 0.940 -2.170 1.00 90.81 86 LYS A CA 1
ATOM 679 C C . LYS A 1 86 ? -8.227 0.776 -3.126 1.00 90.81 86 LYS A C 1
ATOM 681 O O . LYS A 1 86 ? -8.397 0.942 -4.336 1.00 90.81 86 LYS A O 1
ATOM 686 N N . ASP A 1 87 ? -7.054 0.453 -2.595 1.00 90.56 87 ASP A N 1
ATOM 687 C CA . ASP A 1 87 ? -5.818 0.297 -3.353 1.00 90.56 87 ASP A CA 1
ATOM 688 C C . ASP A 1 87 ? -5.644 -1.132 -3.923 1.00 90.56 87 ASP A C 1
ATOM 690 O O . ASP A 1 87 ? -5.014 -1.295 -4.972 1.00 90.56 87 ASP A O 1
ATOM 694 N N . LEU A 1 88 ? -6.280 -2.157 -3.333 1.00 90.06 88 LEU A N 1
ATOM 695 C CA . LEU A 1 88 ? -6.229 -3.554 -3.807 1.00 90.06 88 LEU A CA 1
ATOM 696 C C . LEU A 1 88 ? -6.571 -3.736 -5.306 1.00 90.06 88 LEU A C 1
ATOM 698 O O . LEU A 1 88 ? -5.825 -4.424 -6.010 1.00 90.06 88 LEU A O 1
ATOM 702 N N . PRO A 1 89 ? -7.625 -3.107 -5.871 1.00 87.88 89 PRO A N 1
ATOM 703 C CA . PRO A 1 89 ? -7.929 -3.224 -7.299 1.00 87.88 89 PRO A CA 1
ATOM 704 C C . PRO A 1 89 ? -6.802 -2.741 -8.224 1.00 87.88 89 PRO A C 1
ATOM 706 O O . PRO A 1 89 ? -6.684 -3.219 -9.355 1.00 87.88 89 PRO A O 1
ATOM 709 N N . ILE A 1 90 ? -5.966 -1.799 -7.770 1.00 87.38 90 ILE A N 1
ATOM 710 C CA . ILE A 1 90 ? -4.838 -1.266 -8.550 1.00 87.38 90 ILE A CA 1
ATOM 711 C C . ILE A 1 90 ? -3.785 -2.362 -8.766 1.00 87.38 90 ILE A C 1
ATOM 713 O O . ILE A 1 90 ? -3.224 -2.470 -9.860 1.00 87.38 90 ILE A O 1
ATOM 717 N N . MET A 1 91 ? -3.585 -3.219 -7.762 1.00 86.62 91 MET A N 1
ATOM 718 C CA . MET A 1 91 ? -2.633 -4.334 -7.793 1.00 86.62 91 MET A CA 1
ATOM 719 C C . MET A 1 91 ? -3.088 -5.467 -8.728 1.00 86.62 91 MET A C 1
ATOM 721 O O . MET A 1 91 ? -2.258 -6.149 -9.334 1.00 86.62 91 MET A O 1
ATOM 725 N N . CYS A 1 92 ? -4.401 -5.620 -8.939 1.00 83.75 92 CYS A N 1
ATOM 726 C CA . CYS A 1 92 ? -4.969 -6.613 -9.858 1.00 83.75 92 CYS A CA 1
ATOM 727 C C . CYS A 1 92 ? -4.824 -6.243 -11.340 1.00 83.75 92 CYS A C 1
ATOM 729 O O . CYS A 1 92 ? -4.860 -7.124 -12.199 1.00 83.75 92 CYS A O 1
ATOM 731 N N . LYS A 1 93 ? -4.694 -4.949 -11.671 1.00 75.62 93 LYS A N 1
ATOM 732 C CA . LYS A 1 93 ? -4.912 -4.437 -13.038 1.00 75.62 93 LYS A CA 1
ATOM 733 C C . LYS A 1 93 ? -4.033 -5.104 -14.104 1.00 75.62 93 LYS A C 1
ATOM 735 O O . LYS A 1 93 ? -4.487 -5.260 -15.235 1.00 75.62 93 LYS A O 1
ATOM 740 N N . ASN A 1 94 ? -2.819 -5.518 -13.739 1.00 72.44 94 ASN A N 1
ATOM 741 C CA . ASN A 1 94 ? -1.874 -6.173 -14.646 1.00 72.44 94 ASN A CA 1
ATOM 742 C C . ASN A 1 94 ? -1.464 -7.592 -14.204 1.00 72.44 94 ASN A C 1
ATOM 744 O O . ASN A 1 94 ? -0.745 -8.253 -14.946 1.00 72.44 94 ASN A O 1
ATOM 748 N N . ASN A 1 95 ? -1.960 -8.093 -13.063 1.00 73.31 95 ASN A N 1
ATOM 749 C CA . ASN A 1 95 ? -1.533 -9.371 -12.478 1.00 73.31 95 ASN A CA 1
ATOM 750 C C . ASN A 1 95 ? -2.732 -10.301 -12.260 1.00 73.31 95 ASN A C 1
ATOM 752 O O . ASN A 1 95 ? -3.325 -10.374 -11.178 1.00 73.31 95 ASN A O 1
ATOM 756 N N . ARG A 1 96 ? -3.105 -11.030 -13.320 1.00 75.38 96 ARG A N 1
ATOM 757 C CA . ARG A 1 96 ? -4.239 -11.972 -13.282 1.00 75.38 96 ARG A CA 1
ATOM 758 C C . ARG A 1 96 ? -4.053 -13.090 -12.259 1.00 75.38 96 ARG A C 1
ATOM 760 O O . ARG A 1 96 ? -5.041 -13.558 -11.708 1.00 75.38 96 ARG A O 1
ATOM 767 N N . GLU A 1 97 ? -2.814 -13.494 -11.995 1.00 81.00 97 GLU A N 1
ATOM 768 C CA . GLU A 1 97 ? -2.496 -14.563 -11.042 1.00 81.00 97 GLU A CA 1
ATOM 769 C C . GLU A 1 97 ? -2.875 -14.211 -9.597 1.00 81.00 97 GLU A C 1
ATOM 771 O O . GLU A 1 97 ? -3.346 -15.066 -8.853 1.00 81.00 97 GLU A O 1
ATOM 776 N N . HIS A 1 98 ? -2.779 -12.933 -9.225 1.00 80.25 98 HIS A N 1
ATOM 777 C CA . HIS A 1 98 ? -3.115 -12.461 -7.881 1.00 80.25 98 HIS A CA 1
ATOM 778 C C . HIS A 1 98 ? -4.578 -12.034 -7.739 1.00 80.25 98 HIS A C 1
ATOM 780 O O . HIS A 1 98 ? -5.061 -11.834 -6.625 1.00 80.25 98 HIS A O 1
ATOM 786 N N . THR A 1 99 ? -5.307 -11.928 -8.855 1.00 84.12 99 THR A N 1
ATOM 787 C CA . THR A 1 99 ? -6.694 -11.443 -8.862 1.00 84.12 99 THR A CA 1
ATOM 788 C C . THR A 1 99 ? -7.613 -12.336 -8.031 1.00 84.12 99 THR A C 1
ATOM 790 O O . THR A 1 99 ? -8.419 -11.809 -7.272 1.00 84.12 99 THR A O 1
ATOM 793 N N . THR A 1 100 ? -7.478 -13.664 -8.118 1.00 86.06 100 THR A N 1
ATOM 794 C CA . THR A 1 100 ? -8.297 -14.595 -7.319 1.00 86.06 100 THR A CA 1
ATOM 795 C C . THR A 1 100 ? -8.041 -14.415 -5.825 1.00 86.06 100 THR A C 1
ATOM 797 O O . THR A 1 100 ? -8.985 -14.232 -5.068 1.00 86.06 100 THR A O 1
ATOM 800 N N . ARG A 1 101 ? -6.766 -14.361 -5.410 1.00 86.44 101 ARG A N 1
ATOM 801 C CA . ARG A 1 101 ? -6.384 -14.169 -4.001 1.00 86.44 101 ARG A CA 1
ATOM 802 C C . ARG A 1 101 ? -6.934 -12.853 -3.444 1.00 86.44 101 ARG A C 1
ATOM 804 O O . ARG A 1 101 ? -7.468 -12.830 -2.343 1.00 86.44 101 ARG A O 1
ATOM 811 N N . ILE A 1 102 ? -6.829 -11.765 -4.207 1.00 85.56 102 ILE A N 1
ATOM 812 C CA . ILE A 1 102 ? -7.352 -10.453 -3.799 1.00 85.56 102 ILE A CA 1
ATOM 813 C C . ILE A 1 102 ? -8.888 -10.459 -3.756 1.00 85.56 102 ILE A C 1
ATOM 815 O O . ILE A 1 102 ? -9.470 -9.898 -2.832 1.00 85.56 102 ILE A O 1
ATOM 819 N N . ALA A 1 103 ? -9.554 -11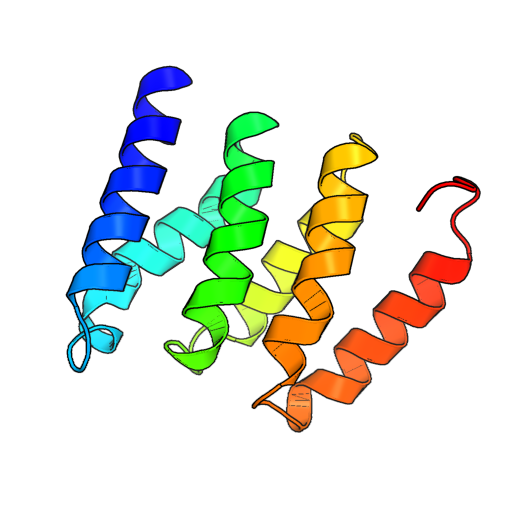.115 -4.710 1.00 87.00 103 ALA A N 1
ATOM 820 C CA . ALA A 1 103 ? -11.009 -11.255 -4.705 1.00 87.00 103 ALA A CA 1
ATOM 821 C C . ALA A 1 103 ? -11.514 -12.045 -3.486 1.00 87.00 103 ALA A C 1
ATOM 823 O O . ALA A 1 103 ? -12.504 -11.641 -2.877 1.00 87.00 103 ALA A O 1
ATOM 824 N N . ASP A 1 104 ? -10.818 -13.118 -3.101 1.00 87.19 104 ASP A N 1
ATOM 825 C CA . ASP A 1 104 ? -11.155 -13.912 -1.917 1.00 87.19 104 ASP A CA 1
ATOM 826 C C . ASP A 1 104 ? -11.038 -13.082 -0.630 1.00 87.19 104 ASP A C 1
ATOM 828 O O . ASP A 1 104 ? -11.924 -13.148 0.222 1.00 87.19 104 ASP A O 1
ATOM 832 N N . ILE A 1 105 ? -9.996 -12.251 -0.502 1.00 87.19 105 ILE A N 1
ATOM 833 C CA . ILE A 1 105 ? -9.844 -11.338 0.643 1.00 87.19 105 ILE A CA 1
ATOM 834 C C . ILE A 1 105 ? -10.935 -10.267 0.656 1.00 87.19 105 ILE A C 1
ATOM 836 O O . ILE A 1 105 ? -11.549 -10.041 1.693 1.00 87.19 105 ILE A O 1
ATOM 840 N N . LEU A 1 106 ? -11.258 -9.656 -0.487 1.00 86.12 106 LEU A N 1
ATOM 841 C CA . LEU A 1 106 ? -12.372 -8.703 -0.569 1.00 86.12 106 LEU A CA 1
ATOM 842 C C . LEU A 1 106 ? -13.705 -9.346 -0.152 1.00 86.12 106 LEU A C 1
ATOM 844 O O . LEU A 1 106 ? -14.508 -8.710 0.525 1.00 86.12 106 LEU A O 1
ATOM 848 N N . ALA A 1 107 ? -13.935 -10.614 -0.507 1.00 87.75 107 ALA A N 1
ATOM 849 C CA . ALA A 1 107 ? -15.122 -11.349 -0.080 1.00 87.75 107 ALA A CA 1
ATOM 850 C C . ALA A 1 107 ? -15.137 -11.639 1.433 1.00 87.75 107 ALA A C 1
ATOM 852 O O . ALA A 1 107 ? -16.210 -11.649 2.036 1.00 87.75 107 ALA A O 1
ATOM 853 N N . GLN A 1 108 ? -13.974 -11.859 2.053 1.00 85.56 108 GLN A N 1
ATOM 854 C CA . GLN A 1 108 ? -13.853 -11.991 3.510 1.00 85.56 108 GLN A CA 1
ATOM 855 C C . GLN A 1 108 ? -14.126 -10.659 4.214 1.00 85.56 108 GLN A C 1
ATOM 857 O O . GLN A 1 108 ? -14.855 -10.634 5.201 1.00 85.56 108 GLN A O 1
ATOM 862 N N . LEU A 1 109 ? -13.630 -9.548 3.666 1.00 85.00 109 LEU A N 1
ATOM 863 C CA . LEU A 1 109 ? -13.829 -8.207 4.222 1.00 85.00 109 LEU A CA 1
ATOM 864 C C . LEU A 1 109 ? -15.297 -7.752 4.204 1.00 85.00 109 LEU A C 1
ATOM 866 O O . LEU A 1 109 ? -15.695 -6.979 5.067 1.00 85.00 109 LEU A O 1
ATOM 870 N N . LEU A 1 110 ? -16.141 -8.293 3.313 1.00 82.50 110 LEU A N 1
ATOM 871 C CA . LEU A 1 110 ? -17.600 -8.077 3.346 1.00 82.50 110 LEU A CA 1
ATOM 872 C C . LEU A 1 110 ? -18.273 -8.581 4.634 1.00 82.50 110 LEU A C 1
ATOM 874 O O . LEU A 1 110 ? -19.438 -8.269 4.875 1.00 82.50 110 LEU A O 1
ATOM 878 N N . GLN A 1 111 ? -17.578 -9.394 5.431 1.00 83.12 111 GLN A N 1
ATOM 879 C CA . GLN A 1 111 ? -18.051 -9.853 6.736 1.00 83.12 111 GLN A CA 1
ATOM 880 C C . GLN A 1 111 ? -17.720 -8.858 7.861 1.00 83.12 111 GLN A C 1
ATOM 882 O O . GLN A 1 111 ? -18.123 -9.100 8.998 1.00 83.12 111 GLN A O 1
ATOM 887 N N . SER A 1 112 ? -17.003 -7.764 7.567 1.00 79.25 112 SER A N 1
ATOM 888 C CA . SER A 1 112 ? -16.741 -6.687 8.527 1.00 79.25 112 SER A CA 1
ATOM 889 C C . SER A 1 112 ? -18.056 -6.078 9.026 1.00 79.25 112 SER A C 1
ATOM 891 O O . SER A 1 112 ? -18.996 -5.862 8.259 1.00 79.25 112 SER A O 1
ATOM 893 N N . GLU A 1 113 ? -18.127 -5.798 10.329 1.00 75.19 113 GLU A N 1
ATOM 894 C CA . GLU A 1 113 ? -19.284 -5.141 10.953 1.00 75.19 113 GLU A CA 1
ATOM 895 C C . GLU A 1 113 ? -19.260 -3.607 10.771 1.00 75.19 113 GLU A C 1
ATOM 897 O O . GLU A 1 113 ? -20.242 -2.929 11.092 1.00 75.19 113 GLU A O 1
ATOM 902 N N . ASP A 1 114 ? -18.163 -3.038 10.249 1.00 78.06 114 ASP A N 1
ATOM 903 C CA . ASP A 1 114 ? -18.071 -1.606 9.949 1.00 78.06 114 ASP A CA 1
ATOM 904 C C . ASP A 1 114 ? -18.846 -1.276 8.669 1.00 78.06 114 ASP A C 1
ATOM 906 O O . ASP A 1 114 ? -18.405 -1.534 7.557 1.00 78.06 114 ASP A O 1
ATOM 910 N N . ALA A 1 115 ? -20.011 -0.647 8.822 1.00 72.69 115 ALA A N 1
ATOM 911 C CA . ALA A 1 115 ? -20.893 -0.317 7.700 1.00 72.69 115 ALA A CA 1
ATOM 912 C C . ALA A 1 115 ? -20.313 0.702 6.699 1.00 72.69 115 ALA A C 1
ATOM 914 O O . ALA A 1 115 ? -20.946 0.985 5.679 1.00 72.69 115 ALA A O 1
ATOM 915 N N . THR A 1 116 ? -19.188 1.343 7.023 1.00 74.75 116 THR A N 1
ATOM 916 C CA . THR A 1 116 ? -18.555 2.327 6.146 1.00 74.75 116 THR A CA 1
ATOM 917 C C . THR A 1 116 ? -17.381 1.757 5.361 1.00 74.75 116 THR A C 1
ATOM 919 O O . THR A 1 116 ? -16.939 2.428 4.422 1.00 74.75 116 THR A O 1
ATOM 922 N N . GLU A 1 117 ? -16.861 0.607 5.779 1.00 62.88 117 GLU A N 1
ATOM 923 C CA . GLU A 1 117 ? -15.825 -0.187 5.117 1.00 62.88 117 GLU A CA 1
ATOM 924 C C . GLU A 1 117 ? -16.396 -0.961 3.921 1.00 62.88 117 GLU A C 1
ATOM 926 O O . GLU A 1 117 ? -15.729 -0.922 2.862 1.00 62.88 117 GLU A O 1
#

pLDDT: mean 89.34, std 7.84, range [54.56, 96.56]

Organism: NCBI:txid116150

Foldseek 3Di:
DQVVLLVLLVVLLVCCVPCVVNNQVSVVSLVSLLVQLPPDPSSLLSSLQSLLVCLVVCVVCNVSSVVSLVSQCPDPDPVSNVSSLVSLVSNCPPPVPCVVVSVVSVVVSVPDPPPVD

Sequence (117 aa):
MSADNIEKLYQNYGILADAKDDIAKHEKEYLEILAAVKGSDKEKRLASQFIAKFFNSFPNLADQAIEAQFDLCEDDDVAIRKQAIKDLPIMCKNNREHTTRIADILAQLLQSEDATE

Radius of gyration: 13.99 Å; chains: 1; bounding box: 38×28×32 Å

Secondary structure (DSSP, 8-state):
-HHHHHHHHHHHHHHHHH-GGGGGGGHHHHHHHHHGGGS-HHHHHHHHHHHHHHGGG-GGGHHHHHHHHHHHHT-SSHHHHHHHHHHHHHHHTT-HHHHHHHHHHHHHHTT-S-TT-

InterPro domains:
  IPR008383 Apoptosis inhibitory 5 [PF05918] (6-117)
  IPR008383 Apoptosis inhibitory 5 [PTHR12758] (3-117)
  IPR016024 Armadillo-type fold [SSF48371] (38-117)